Protein AF-A0A2N0Q813-F1 (afdb_monomer_lite)

Radius of gyration: 19.3 Å; chains: 1; bounding box: 44×42×62 Å

Organism: NCBI:txid588596

Foldseek 3Di:
DPPQQADLSCLVPPDDWRADPDPPFAARIKDWDWDQDPVGTATAIEGHHEDLDDEADDPPVRHRDLCRGLVDDPDSDPVSVVRSVSNVCSLQPRQQPDDDFSYEYEYEYPAYDYPPPDQWDWDDDPRGIYIYGYHYPVCVVVPDDPVRNVVRVVSVVVVVVVVVVVVVVVVVVVVPD

Sequence (177 aa):
MKDGFNLPAFLNNPTTAFFMPEKEAGPDLVCIVEFHTPNGIVEVPLFLQAKLVKDPPGDTGGTTDPYHFYSHGNKRTELKEKLRGEMLDCLESKYCKAHELSWIRFLVVFPAETKQRTVASYYNYSKANELFIVIDPSNAELFFSSFGHNVLKELKRIADNDKLESERATKKIKTSD

Structure (mmCIF, N/CA/C/O backbone):
data_AF-A0A2N0Q813-F1
#
_entry.id   AF-A0A2N0Q813-F1
#
loop_
_atom_site.group_PDB
_atom_site.id
_atom_site.type_symbol
_atom_site.label_atom_id
_atom_site.label_alt_id
_atom_site.label_comp_id
_atom_site.label_asym_id
_atom_site.label_entity_id
_atom_site.label_seq_id
_atom_site.pdbx_PDB_ins_code
_atom_site.Cartn_x
_atom_site.Cartn_y
_atom_site.Cartn_z
_atom_site.occupancy
_atom_site.B_iso_or_equiv
_atom_site.auth_seq_id
_atom_site.auth_comp_id
_atom_site.auth_asym_id
_atom_site.auth_atom_id
_atom_site.pdbx_PDB_model_num
ATOM 1 N N . MET A 1 1 ? -10.700 13.667 -11.418 1.00 54.28 1 MET A N 1
ATOM 2 C CA . MET A 1 1 ? -11.174 12.507 -10.632 1.00 54.28 1 MET A CA 1
ATOM 3 C C . MET A 1 1 ? -12.650 12.336 -10.948 1.00 54.28 1 MET A C 1
ATOM 5 O O . MET A 1 1 ? -13.312 13.354 -11.092 1.00 54.28 1 MET A O 1
ATOM 9 N N . LYS A 1 2 ? -13.143 11.109 -11.156 1.00 51.12 2 LYS A N 1
ATOM 10 C CA . LYS A 1 2 ? -14.595 10.878 -11.253 1.00 51.12 2 LYS A CA 1
ATOM 11 C C . LYS A 1 2 ? -15.202 11.133 -9.871 1.00 51.12 2 LYS A C 1
ATOM 13 O O . LYS A 1 2 ? -14.586 10.734 -8.882 1.00 51.12 2 LYS A O 1
ATOM 18 N N . ASP A 1 3 ? -16.357 11.784 -9.804 1.00 56.84 3 ASP A N 1
ATOM 19 C CA . ASP A 1 3 ? -17.039 12.038 -8.532 1.00 56.84 3 ASP A CA 1
ATOM 20 C C . ASP A 1 3 ? -17.228 10.719 -7.764 1.00 56.84 3 ASP A C 1
ATOM 22 O O . ASP A 1 3 ? -17.736 9.738 -8.305 1.00 56.84 3 ASP A O 1
ATOM 26 N N . GLY A 1 4 ? -16.734 10.670 -6.524 1.00 66.62 4 GLY A N 1
ATOM 27 C CA . GLY A 1 4 ? -16.836 9.507 -5.634 1.00 66.62 4 GLY A CA 1
ATOM 28 C C . GLY A 1 4 ? -15.732 8.443 -5.737 1.00 66.62 4 GLY A C 1
ATOM 29 O O . GLY A 1 4 ? -15.638 7.616 -4.837 1.00 66.62 4 GLY A O 1
ATOM 30 N N . PHE A 1 5 ? -14.858 8.459 -6.753 1.00 79.75 5 PHE A N 1
ATOM 31 C CA . PHE A 1 5 ? -13.718 7.527 -6.829 1.00 79.75 5 PHE A CA 1
ATOM 32 C C . PHE A 1 5 ? -12.424 8.215 -6.370 1.00 79.75 5 PHE A C 1
ATOM 34 O O . PHE A 1 5 ? -11.666 8.751 -7.182 1.00 79.75 5 PHE A O 1
ATOM 41 N N . ASN A 1 6 ? -12.204 8.247 -5.054 1.00 86.06 6 ASN A N 1
ATOM 42 C CA . ASN A 1 6 ? -11.005 8.794 -4.416 1.00 86.06 6 ASN A CA 1
ATOM 43 C C . ASN A 1 6 ? -10.658 8.023 -3.130 1.00 86.06 6 ASN A C 1
ATOM 45 O O . ASN A 1 6 ? -11.487 7.283 -2.596 1.00 86.06 6 ASN A O 1
ATOM 49 N N . LEU A 1 7 ? -9.429 8.205 -2.638 1.00 88.56 7 LEU A N 1
ATOM 50 C CA . LEU A 1 7 ? -8.930 7.482 -1.469 1.00 88.56 7 LEU A CA 1
ATOM 51 C C . LEU A 1 7 ? -9.753 7.744 -0.186 1.00 88.56 7 LEU A C 1
ATOM 53 O O . LEU A 1 7 ? -10.086 6.763 0.476 1.00 88.56 7 LEU A O 1
ATOM 57 N N . PRO A 1 8 ? -10.153 8.989 0.163 1.00 90.38 8 PRO A N 1
ATOM 58 C CA . PRO A 1 8 ? -11.059 9.223 1.294 1.00 90.38 8 PRO A CA 1
ATOM 59 C C . PRO A 1 8 ? -12.375 8.437 1.223 1.00 90.38 8 PRO A C 1
ATOM 61 O O . PRO A 1 8 ? -12.801 7.843 2.214 1.00 90.38 8 PRO A O 1
ATOM 64 N N . ALA A 1 9 ? -13.025 8.402 0.058 1.00 90.06 9 ALA A N 1
ATOM 65 C CA . ALA A 1 9 ? -14.276 7.670 -0.127 1.00 90.06 9 ALA A CA 1
ATOM 66 C C . ALA A 1 9 ? -14.078 6.158 0.076 1.00 90.06 9 ALA A C 1
ATOM 68 O O . ALA A 1 9 ? -14.881 5.518 0.756 1.00 90.06 9 ALA A O 1
ATOM 69 N N . PHE A 1 10 ? -12.977 5.608 -0.448 1.00 91.62 10 PHE A N 1
ATOM 70 C CA . PHE A 1 10 ? -12.603 4.212 -0.230 1.00 91.62 10 PHE A CA 1
ATOM 71 C C . PHE A 1 10 ? -12.338 3.902 1.249 1.00 91.62 10 PHE A C 1
ATOM 73 O O . PHE A 1 10 ? -12.891 2.942 1.773 1.00 91.62 10 PHE A O 1
ATOM 80 N N . LEU A 1 11 ? -11.530 4.712 1.941 1.00 91.44 11 LEU A N 1
ATOM 81 C CA . LEU A 1 11 ? -11.172 4.460 3.342 1.00 91.44 11 LEU A CA 1
ATOM 82 C C . LEU A 1 11 ? -12.395 4.474 4.271 1.00 91.44 11 LEU A C 1
ATOM 84 O O . LEU A 1 11 ? -12.426 3.734 5.255 1.00 91.44 11 LEU A O 1
ATOM 88 N N . ASN A 1 12 ? -13.423 5.261 3.952 1.00 91.12 12 ASN A N 1
ATOM 89 C CA . ASN A 1 12 ? -14.674 5.246 4.705 1.00 91.12 12 ASN A CA 1
ATOM 90 C C . ASN A 1 12 ? -15.489 3.964 4.471 1.00 91.12 12 ASN A C 1
ATOM 92 O O . ASN A 1 12 ? -16.047 3.423 5.425 1.00 91.12 12 ASN A O 1
ATOM 96 N N . ASN A 1 13 ? -15.525 3.453 3.236 1.00 90.56 13 ASN A N 1
ATOM 97 C CA . ASN A 1 13 ? -16.294 2.265 2.864 1.00 90.56 13 ASN A CA 1
ATOM 98 C C . ASN A 1 13 ? -15.480 1.310 1.962 1.00 90.56 13 ASN A C 1
ATOM 100 O O . ASN A 1 13 ? -15.693 1.274 0.741 1.00 90.56 13 ASN A O 1
ATOM 104 N N . PRO A 1 14 ? -14.528 0.554 2.540 1.00 88.44 14 PRO A N 1
ATOM 105 C CA . PRO A 1 14 ? -13.671 -0.340 1.777 1.00 88.44 14 PRO A CA 1
ATOM 106 C C . PRO A 1 14 ? -14.484 -1.540 1.282 1.00 88.44 14 PRO A C 1
ATOM 108 O O . PRO A 1 14 ? -15.041 -2.296 2.067 1.00 88.44 14 PRO A O 1
ATOM 111 N N . THR A 1 15 ? -14.569 -1.712 -0.037 1.00 83.69 15 THR A N 1
ATOM 112 C CA . THR A 1 15 ? -15.316 -2.820 -0.669 1.00 83.69 15 THR A CA 1
ATOM 113 C C . THR A 1 15 ? -14.381 -3.793 -1.378 1.00 83.69 15 THR A C 1
ATOM 115 O O . THR A 1 15 ? -14.444 -4.999 -1.167 1.00 83.69 15 THR A O 1
ATOM 118 N N . THR A 1 16 ? -13.481 -3.262 -2.203 1.00 85.44 16 THR A N 1
ATOM 119 C CA . THR A 1 16 ? -12.427 -3.997 -2.912 1.00 85.44 16 THR A CA 1
ATOM 120 C C . THR A 1 16 ? -11.126 -3.212 -2.853 1.00 85.44 16 THR A C 1
ATOM 122 O O . THR A 1 16 ? -11.144 -2.025 -2.544 1.00 85.44 16 THR A O 1
ATOM 125 N N . ALA A 1 17 ? -10.002 -3.830 -3.217 1.00 86.69 17 ALA A N 1
ATOM 126 C CA . ALA A 1 17 ? -8.739 -3.108 -3.326 1.00 86.69 17 ALA A CA 1
ATOM 127 C C . ALA A 1 17 ? -8.877 -1.862 -4.228 1.00 86.69 17 ALA A C 1
ATOM 129 O O . ALA A 1 17 ? -9.484 -1.914 -5.302 1.00 86.69 17 ALA A O 1
ATOM 130 N N . PHE A 1 18 ? -8.339 -0.740 -3.760 1.00 87.00 18 PHE A N 1
ATOM 131 C CA . PHE A 1 18 ? -8.405 0.554 -4.420 1.00 87.00 18 PHE A CA 1
ATOM 132 C C . PHE A 1 18 ? -7.120 0.797 -5.202 1.00 87.00 18 PHE A C 1
ATOM 134 O O . PHE A 1 18 ? -6.027 0.789 -4.640 1.00 87.00 18 PHE A O 1
ATOM 141 N N . PHE A 1 19 ? -7.256 1.014 -6.507 1.00 85.50 19 PHE A N 1
ATOM 142 C CA . PHE A 1 19 ? -6.133 1.274 -7.398 1.00 85.50 19 PHE A CA 1
ATOM 143 C C . PHE A 1 19 ? -6.099 2.752 -7.751 1.00 85.50 19 PHE A C 1
ATOM 145 O O . PHE A 1 19 ? -7.026 3.274 -8.377 1.00 85.50 19 PHE A O 1
ATOM 152 N N . MET A 1 20 ? -5.012 3.413 -7.375 1.00 76.31 20 MET A N 1
ATOM 153 C CA . MET A 1 20 ? -4.776 4.812 -7.700 1.00 76.31 20 MET A CA 1
ATOM 154 C C . MET A 1 20 ? -3.306 5.008 -8.047 1.00 76.31 20 MET A C 1
ATOM 156 O O . MET A 1 20 ? -2.575 5.621 -7.276 1.00 76.31 20 MET A O 1
ATOM 160 N N . PRO A 1 21 ? -2.865 4.530 -9.226 1.00 66.81 21 PRO A N 1
ATOM 161 C CA . PRO A 1 21 ? -1.570 4.903 -9.773 1.00 66.81 21 PRO A CA 1
ATOM 162 C C . PRO A 1 21 ? -1.625 6.388 -10.158 1.00 66.81 21 PRO A C 1
ATOM 164 O O . PRO A 1 21 ? -1.760 6.762 -11.325 1.00 66.81 21 PRO A O 1
ATOM 167 N N . GLU A 1 22 ? -1.618 7.267 -9.161 1.00 60.69 22 GLU A N 1
ATOM 168 C CA . GLU A 1 22 ? -1.442 8.686 -9.379 1.00 60.69 22 GLU A CA 1
ATOM 169 C C . GLU A 1 22 ? -0.004 8.880 -9.825 1.00 60.69 22 GLU A C 1
ATOM 171 O O . GLU A 1 22 ? 0.947 8.461 -9.159 1.00 60.69 22 GLU A O 1
ATOM 176 N N . LYS A 1 23 ? 0.155 9.519 -10.986 1.00 57.75 23 LYS A N 1
ATOM 177 C CA . LYS A 1 23 ? 1.458 9.951 -11.468 1.00 57.75 23 LYS A CA 1
ATOM 178 C C . LYS A 1 23 ? 1.985 10.980 -10.466 1.00 57.75 23 LYS A C 1
ATOM 180 O O . LYS A 1 23 ? 1.666 12.159 -10.563 1.00 57.75 23 LYS A O 1
ATOM 185 N N . GLU A 1 24 ? 2.736 10.463 -9.495 1.00 55.19 24 GLU A N 1
ATOM 186 C CA . GLU A 1 24 ? 3.424 11.172 -8.419 1.00 55.19 24 GLU A CA 1
ATOM 187 C C . GLU A 1 24 ? 2.485 11.862 -7.415 1.00 55.19 24 GLU A C 1
ATOM 189 O O . GLU A 1 24 ? 2.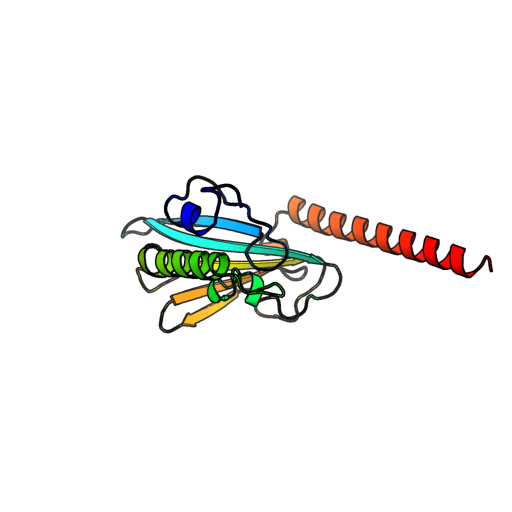271 13.061 -7.527 1.00 55.19 24 GLU A O 1
ATOM 194 N N . ALA A 1 25 ? 1.951 11.118 -6.429 1.00 63.66 25 ALA A N 1
ATOM 195 C CA . ALA A 1 25 ? 1.742 11.551 -5.022 1.00 63.66 25 ALA A CA 1
ATOM 196 C C . ALA A 1 25 ? 0.812 10.623 -4.202 1.00 63.66 25 ALA A C 1
ATOM 198 O O . ALA A 1 25 ? 0.200 11.081 -3.243 1.00 63.66 25 ALA A O 1
ATOM 199 N N . 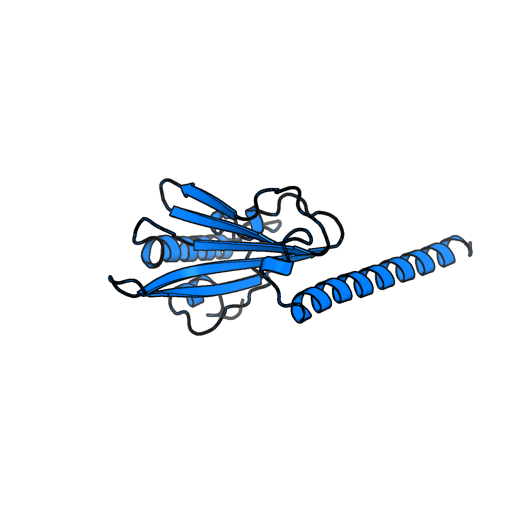GLY A 1 26 ? 0.674 9.343 -4.533 1.00 74.50 26 GLY A N 1
ATOM 200 C CA . GLY A 1 26 ? -0.115 8.406 -3.736 1.00 74.50 26 GLY A CA 1
ATOM 201 C C . GLY A 1 26 ? 0.288 6.965 -4.036 1.00 74.50 26 GLY A C 1
ATOM 202 O O . GLY A 1 26 ? 1.048 6.754 -4.978 1.00 74.50 26 GLY A O 1
ATOM 203 N N . PRO A 1 27 ? -0.202 5.998 -3.251 1.00 86.50 27 PRO A N 1
ATOM 204 C CA . PRO A 1 27 ? 0.114 4.588 -3.416 1.00 86.50 27 PRO A CA 1
ATOM 205 C C . PRO A 1 27 ? -0.614 4.028 -4.641 1.00 86.50 27 PRO A C 1
ATOM 207 O O . PRO A 1 27 ? -1.796 4.302 -4.840 1.00 86.50 27 PRO A O 1
ATOM 210 N N . ASP A 1 28 ? 0.061 3.187 -5.422 1.00 87.56 28 ASP A N 1
ATOM 211 C CA . ASP A 1 28 ? -0.536 2.527 -6.591 1.00 87.56 28 ASP A CA 1
A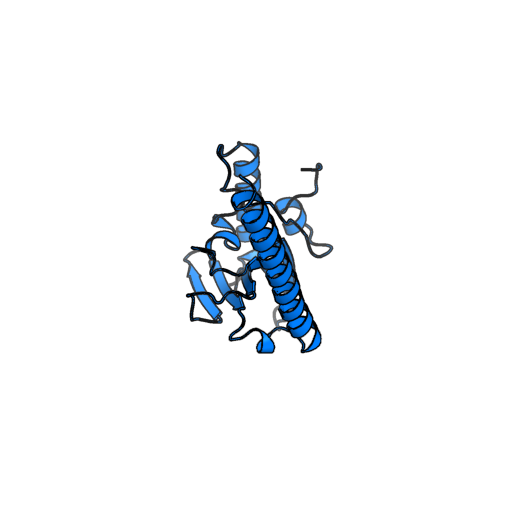TOM 212 C C . ASP A 1 28 ? -1.732 1.642 -6.204 1.00 87.56 28 ASP A C 1
ATOM 214 O O . ASP A 1 28 ? -2.700 1.522 -6.962 1.00 87.56 28 ASP A O 1
ATOM 218 N N . LEU A 1 29 ? -1.657 1.030 -5.018 1.00 90.25 29 LEU A N 1
ATOM 219 C CA . LEU A 1 29 ? -2.653 0.118 -4.472 1.00 90.25 29 LEU A CA 1
ATOM 220 C C . LEU A 1 29 ? -2.884 0.391 -2.985 1.00 90.25 29 LEU A C 1
ATOM 222 O O . LEU A 1 29 ? -1.937 0.528 -2.208 1.00 90.25 29 LEU A O 1
ATOM 226 N N . VAL A 1 30 ? -4.152 0.383 -2.584 1.00 91.94 30 VAL A N 1
ATOM 227 C CA . VAL A 1 30 ? -4.577 0.405 -1.185 1.00 91.94 30 VAL A CA 1
ATOM 228 C C . VAL A 1 30 ? -5.532 -0.748 -0.917 1.00 91.94 30 VAL A C 1
ATOM 230 O O . VAL A 1 30 ? -6.477 -0.974 -1.673 1.00 91.94 30 VAL A O 1
ATOM 233 N N . CYS A 1 31 ? -5.314 -1.475 0.172 1.00 93.19 31 CYS A N 1
ATOM 234 C CA . CYS A 1 31 ? -6.257 -2.473 0.667 1.00 93.19 31 CYS A CA 1
ATOM 235 C C . CYS A 1 31 ? -6.369 -2.406 2.191 1.00 93.19 31 CYS A C 1
ATOM 237 O O . CYS A 1 31 ? -5.543 -1.786 2.856 1.00 93.19 31 CYS A O 1
ATOM 239 N N . ILE A 1 32 ? -7.415 -3.027 2.731 1.00 93.38 32 ILE A N 1
ATOM 240 C CA . ILE A 1 32 ? -7.584 -3.201 4.172 1.00 93.38 32 ILE A CA 1
ATOM 241 C C . ILE A 1 32 ? -7.170 -4.624 4.522 1.00 93.38 32 ILE A C 1
ATOM 243 O O . ILE A 1 32 ? -7.610 -5.578 3.879 1.00 93.38 32 ILE A O 1
ATOM 247 N N . VAL A 1 33 ? -6.297 -4.749 5.514 1.00 91.44 33 VAL A N 1
ATOM 248 C CA . VAL A 1 33 ? -5.902 -6.023 6.107 1.00 91.44 33 VAL A CA 1
ATOM 249 C C . VAL A 1 33 ? -6.660 -6.178 7.416 1.00 91.44 33 VAL A C 1
ATOM 251 O O . VAL A 1 33 ? -6.594 -5.308 8.281 1.00 91.44 33 VAL A O 1
ATOM 254 N N . GLU A 1 34 ? -7.375 -7.287 7.558 1.00 91.25 34 GLU A N 1
ATOM 255 C CA . GLU A 1 34 ? -8.122 -7.613 8.769 1.00 91.25 34 GLU A CA 1
ATOM 256 C C . GLU A 1 34 ? -7.298 -8.543 9.660 1.00 91.25 34 GLU A C 1
ATOM 258 O O . GLU A 1 34 ? -6.949 -9.663 9.281 1.00 91.25 34 GLU A O 1
ATOM 263 N N . PHE A 1 35 ? -7.000 -8.086 10.873 1.00 87.94 35 PHE A N 1
ATOM 264 C CA . PHE A 1 35 ? -6.374 -8.892 11.909 1.00 87.94 35 PHE A CA 1
ATOM 265 C C . PHE A 1 35 ? -7.441 -9.398 12.870 1.00 87.94 35 PHE A C 1
ATOM 267 O O . PHE A 1 35 ? -8.090 -8.630 13.579 1.00 87.94 35 PHE A O 1
ATOM 274 N N . HIS A 1 36 ? -7.611 -10.715 12.912 1.00 89.25 36 HIS A N 1
ATOM 275 C CA . HIS A 1 36 ? -8.534 -11.361 13.834 1.00 89.25 36 HIS A CA 1
ATOM 276 C C . HIS A 1 36 ? -7.840 -11.533 15.186 1.00 89.25 36 HIS A C 1
ATOM 278 O O . HIS A 1 36 ? -6.950 -12.370 15.336 1.00 89.25 36 HIS A O 1
ATOM 284 N N . THR A 1 37 ? -8.246 -10.735 16.171 1.00 84.62 37 THR A N 1
ATOM 285 C CA . THR A 1 37 ? -7.719 -10.792 17.539 1.00 84.62 37 THR A CA 1
ATOM 286 C C . THR A 1 37 ? -8.767 -11.365 18.497 1.00 84.62 37 THR A C 1
ATOM 288 O O . THR A 1 37 ? -9.961 -11.357 18.181 1.00 84.62 37 THR A O 1
ATOM 291 N N . PRO A 1 38 ? -8.376 -11.806 19.708 1.00 87.56 38 PRO A N 1
ATOM 292 C CA . PRO A 1 38 ? -9.340 -12.181 20.744 1.00 87.56 38 PRO A CA 1
ATOM 293 C C . PRO A 1 38 ? -10.338 -11.064 21.101 1.00 87.56 38 PRO A C 1
ATOM 295 O O . PRO A 1 38 ? -11.436 -11.359 21.564 1.00 87.56 38 PRO A O 1
ATOM 298 N N . ASN A 1 39 ? -9.976 -9.797 20.864 1.00 84.88 39 ASN A N 1
ATOM 299 C CA . ASN A 1 39 ? -10.789 -8.618 21.178 1.00 84.88 39 ASN A CA 1
ATOM 300 C C . ASN A 1 39 ? -11.647 -8.136 19.993 1.00 84.88 39 ASN A C 1
ATOM 302 O O . ASN A 1 39 ? -12.314 -7.108 20.103 1.00 84.88 39 ASN A O 1
ATOM 306 N N . GLY A 1 40 ? -11.637 -8.860 18.869 1.00 87.12 40 GLY A N 1
ATOM 307 C CA . GLY A 1 40 ? -12.360 -8.507 17.650 1.00 87.12 40 GLY A CA 1
ATOM 308 C C . GLY A 1 40 ? -11.445 -8.328 16.441 1.00 87.12 40 GLY A C 1
ATOM 309 O O . GLY A 1 40 ? -10.257 -8.658 16.471 1.00 87.12 40 GLY A O 1
ATOM 310 N N . ILE A 1 41 ? -12.029 -7.822 15.358 1.00 87.88 41 ILE A N 1
ATOM 311 C CA . ILE A 1 41 ? -11.321 -7.558 14.106 1.00 87.88 41 ILE A CA 1
ATOM 312 C C . ILE A 1 41 ? -10.692 -6.168 14.183 1.00 87.88 41 ILE A C 1
ATOM 314 O O . ILE A 1 41 ? -11.369 -5.193 14.509 1.00 87.88 41 ILE A O 1
ATOM 318 N N . VAL A 1 42 ? -9.400 -6.091 13.874 1.00 87.31 42 VAL A N 1
ATOM 319 C CA . VAL A 1 42 ? -8.665 -4.837 13.704 1.00 87.31 42 VAL A CA 1
ATOM 320 C C . VAL A 1 42 ? -8.399 -4.646 12.217 1.00 87.31 42 VAL A C 1
ATOM 322 O O . VAL A 1 42 ? -7.718 -5.457 11.593 1.00 87.31 42 VAL A O 1
ATOM 325 N N . GLU A 1 43 ? -8.949 -3.580 11.647 1.00 90.50 43 GLU A N 1
ATOM 326 C CA . GLU A 1 43 ? -8.705 -3.189 10.260 1.00 90.50 43 GLU A CA 1
ATOM 327 C C . GLU A 1 43 ? -7.458 -2.305 10.184 1.00 90.50 43 GLU A C 1
ATOM 329 O O . GLU A 1 43 ? -7.373 -1.288 10.871 1.00 90.50 43 GLU A O 1
ATOM 334 N N . VAL A 1 44 ? -6.508 -2.658 9.318 1.00 91.50 44 VAL A N 1
ATOM 335 C CA . VAL A 1 44 ? -5.287 -1.877 9.093 1.00 91.50 44 VAL A CA 1
ATOM 336 C C . VAL A 1 44 ? -5.141 -1.583 7.600 1.00 91.50 44 VAL A C 1
ATOM 338 O O . VAL A 1 44 ? -5.073 -2.517 6.796 1.00 91.50 44 VAL A O 1
ATOM 341 N N . PRO A 1 45 ? -5.072 -0.307 7.187 1.00 93.06 45 PRO A N 1
ATOM 342 C CA . PRO A 1 45 ? -4.839 0.039 5.798 1.00 93.06 45 PRO A CA 1
ATOM 343 C C . PRO A 1 45 ? -3.394 -0.274 5.397 1.00 93.06 45 PRO A C 1
ATOM 345 O O . PRO A 1 45 ? -2.437 0.020 6.120 1.00 93.06 45 PRO A O 1
ATOM 348 N N . LEU A 1 46 ? -3.250 -0.857 4.210 1.00 93.12 46 LEU A N 1
ATOM 349 C CA . LEU A 1 46 ? -1.981 -1.139 3.557 1.00 93.12 46 LEU A CA 1
ATOM 350 C C . LEU A 1 46 ? -1.840 -0.244 2.329 1.00 93.12 46 LEU A C 1
ATOM 352 O O . LEU A 1 46 ? -2.685 -0.271 1.435 1.00 93.12 46 LEU A O 1
ATOM 356 N N . PHE A 1 47 ? -0.742 0.505 2.271 1.00 92.25 47 PHE A N 1
ATOM 357 C CA . PHE A 1 47 ? -0.383 1.376 1.155 1.00 92.25 47 PHE A CA 1
ATOM 358 C C . PHE A 1 47 ? 0.793 0.782 0.389 1.00 92.25 47 PHE A C 1
ATOM 360 O O . PHE A 1 47 ? 1.893 0.677 0.932 1.00 92.25 47 PHE A O 1
ATOM 367 N N . LEU A 1 48 ? 0.582 0.406 -0.870 1.00 91.44 48 LEU A N 1
ATOM 368 C CA . LEU A 1 48 ? 1.614 -0.178 -1.717 1.00 91.44 48 LEU A CA 1
ATOM 369 C C . LEU A 1 48 ? 1.979 0.766 -2.859 1.00 91.44 48 LEU A C 1
ATOM 371 O O . LEU A 1 48 ? 1.123 1.185 -3.634 1.00 91.44 48 LEU A O 1
ATOM 375 N N . GLN A 1 49 ? 3.276 1.027 -2.996 1.00 89.00 49 GLN A N 1
ATOM 376 C CA . GLN A 1 49 ? 3.865 1.653 -4.172 1.00 89.00 49 GLN A CA 1
ATOM 377 C C . GLN A 1 49 ? 4.839 0.681 -4.831 1.00 89.00 49 GLN A C 1
ATOM 379 O O . GLN A 1 49 ? 5.787 0.214 -4.198 1.00 89.00 49 GLN A O 1
ATOM 384 N N . ALA A 1 50 ? 4.661 0.452 -6.127 1.00 87.44 50 ALA A N 1
ATOM 385 C CA . ALA A 1 50 ? 5.637 -0.201 -6.974 1.00 87.44 50 ALA A CA 1
ATOM 386 C C . ALA A 1 50 ? 6.451 0.846 -7.750 1.00 87.44 50 ALA A C 1
ATOM 388 O O . ALA A 1 50 ? 5.934 1.720 -8.445 1.00 87.44 50 ALA A O 1
ATOM 389 N N . LYS A 1 51 ? 7.772 0.750 -7.642 1.00 84.50 51 LYS A N 1
ATOM 390 C CA . LYS A 1 51 ? 8.759 1.468 -8.442 1.00 84.50 51 LYS A CA 1
ATOM 391 C C . LYS A 1 51 ? 9.488 0.442 -9.295 1.00 84.50 51 LYS A C 1
ATOM 393 O O . LYS A 1 51 ? 10.515 -0.108 -8.898 1.00 84.50 51 LYS A O 1
ATOM 398 N N . LEU A 1 52 ? 8.924 0.186 -10.475 1.00 82.38 52 LEU A N 1
ATOM 399 C CA . LEU A 1 52 ? 9.488 -0.748 -11.444 1.00 82.38 52 LEU A CA 1
ATOM 400 C C . LEU A 1 52 ? 10.593 -0.083 -12.283 1.00 82.38 52 LEU A C 1
ATOM 402 O O . LEU A 1 52 ? 10.415 0.185 -13.470 1.00 82.38 52 LEU A O 1
ATOM 406 N N . VAL A 1 53 ? 11.704 0.278 -11.635 1.00 77.62 53 VAL A N 1
ATOM 407 C CA . VAL A 1 53 ? 12.789 1.093 -12.207 1.00 77.62 53 VAL A CA 1
ATOM 408 C C . VAL A 1 53 ? 14.129 0.367 -12.164 1.00 77.62 53 VAL A C 1
ATOM 410 O O . VAL A 1 53 ? 14.387 -0.451 -11.284 1.00 77.62 53 VAL A O 1
ATOM 413 N N . LYS A 1 54 ? 14.996 0.670 -13.135 1.00 75.44 54 LYS A N 1
ATOM 414 C CA . LYS A 1 54 ? 16.330 0.059 -13.249 1.00 75.44 54 LYS A CA 1
ATOM 415 C C . LYS A 1 54 ? 17.377 0.718 -12.374 1.00 75.44 54 LYS A C 1
ATOM 417 O O . LYS A 1 54 ? 18.228 0.031 -11.819 1.00 75.44 54 LYS A O 1
ATOM 422 N N . ASP A 1 55 ? 17.315 2.039 -12.301 1.00 78.25 55 ASP A N 1
ATOM 423 C CA . ASP A 1 55 ? 18.224 2.830 -11.493 1.00 78.25 55 ASP A CA 1
ATOM 424 C C . ASP A 1 55 ? 17.606 3.012 -10.103 1.00 78.25 55 ASP A C 1
ATOM 426 O O . ASP A 1 55 ? 16.385 3.199 -10.016 1.00 78.25 55 ASP A O 1
ATOM 430 N N . PRO A 1 56 ? 18.410 2.957 -9.023 1.00 70.25 56 PRO A N 1
ATOM 431 C CA . PRO A 1 56 ? 17.929 3.197 -7.673 1.00 70.25 56 PRO A CA 1
ATOM 432 C C . PRO A 1 56 ? 17.165 4.516 -7.635 1.00 70.25 56 PRO A C 1
ATOM 434 O O . PRO A 1 56 ? 17.740 5.565 -7.954 1.00 70.25 56 PRO A O 1
ATOM 437 N N . PRO A 1 57 ? 15.872 4.488 -7.289 1.00 68.94 57 PRO A N 1
ATOM 438 C CA . PRO A 1 57 ? 15.133 5.721 -7.175 1.00 68.94 57 PRO A CA 1
ATOM 439 C C . PRO A 1 57 ? 15.716 6.535 -6.007 1.00 68.94 57 PRO A C 1
ATOM 441 O O . PRO A 1 57 ? 16.385 5.993 -5.123 1.00 68.94 57 PRO A O 1
ATOM 444 N N . GLY A 1 58 ? 15.508 7.854 -6.035 1.00 67.88 58 GLY A N 1
ATOM 445 C CA . GLY A 1 58 ? 15.905 8.748 -4.944 1.00 67.88 58 GLY A CA 1
ATOM 446 C C . GLY A 1 58 ? 15.124 8.467 -3.655 1.00 67.88 58 GLY A C 1
ATOM 447 O O . GLY A 1 58 ? 14.735 7.333 -3.376 1.00 67.88 58 GLY A O 1
ATOM 448 N N . ASP A 1 59 ? 14.854 9.502 -2.858 1.00 64.69 59 ASP A N 1
ATOM 449 C CA . ASP A 1 59 ? 13.993 9.319 -1.688 1.00 64.69 59 ASP A CA 1
ATOM 450 C C . ASP A 1 59 ? 12.593 8.858 -2.127 1.00 64.69 59 ASP A C 1
ATOM 452 O O . ASP A 1 59 ? 11.834 9.583 -2.770 1.00 64.69 59 ASP A O 1
ATOM 456 N N . THR A 1 60 ? 12.298 7.595 -1.841 1.00 62.97 60 THR A N 1
ATOM 457 C CA . THR A 1 60 ? 11.062 6.905 -2.218 1.00 62.97 60 THR A CA 1
ATOM 458 C C . THR A 1 60 ? 10.163 6.654 -1.023 1.00 62.97 60 THR A C 1
ATOM 460 O O . THR A 1 60 ? 8.992 6.313 -1.213 1.00 62.97 60 THR A O 1
ATOM 463 N N . GLY A 1 61 ? 10.664 6.901 0.193 1.00 60.34 61 GLY A N 1
ATOM 464 C CA . GLY A 1 61 ? 9.913 6.729 1.429 1.00 60.34 61 GLY A CA 1
ATOM 465 C C . GLY A 1 61 ? 8.682 7.629 1.477 1.00 60.34 61 GLY A C 1
ATOM 466 O O . GLY A 1 61 ? 7.637 7.195 1.940 1.00 60.34 61 GLY A O 1
ATOM 467 N N . GLY A 1 62 ? 8.744 8.839 0.917 1.00 67.12 62 GLY A N 1
ATOM 468 C CA . GLY A 1 62 ? 7.593 9.749 0.884 1.00 67.12 62 GLY A CA 1
ATOM 469 C C . GLY A 1 62 ? 6.427 9.285 0.000 1.00 67.12 62 GLY A C 1
ATOM 470 O O . GLY A 1 62 ? 5.314 9.762 0.165 1.00 67.12 62 GLY A O 1
ATOM 471 N N . THR A 1 63 ? 6.631 8.346 -0.931 1.00 71.56 63 THR A N 1
ATOM 472 C CA . THR A 1 63 ? 5.566 7.968 -1.888 1.00 71.56 63 THR A CA 1
ATOM 473 C C . THR A 1 63 ? 4.484 7.073 -1.295 1.00 71.56 63 THR A C 1
ATOM 475 O O . THR A 1 63 ? 3.371 7.039 -1.808 1.00 71.56 63 THR A O 1
ATOM 478 N N . THR A 1 64 ? 4.793 6.376 -0.203 1.00 78.44 64 THR A N 1
ATOM 479 C CA . THR A 1 64 ? 3.846 5.515 0.517 1.00 78.44 64 THR A CA 1
ATOM 480 C C . THR A 1 64 ? 3.372 6.136 1.825 1.00 78.44 64 THR A C 1
ATOM 482 O O . THR A 1 64 ? 2.477 5.583 2.454 1.00 78.44 64 THR A O 1
ATOM 485 N N . ASP A 1 65 ? 3.967 7.254 2.252 1.00 83.19 65 ASP A N 1
ATOM 486 C CA . ASP A 1 65 ? 3.606 7.966 3.478 1.00 83.19 65 ASP A CA 1
ATOM 487 C C . ASP A 1 65 ? 2.310 8.775 3.273 1.00 83.19 65 ASP A C 1
ATOM 489 O O . ASP A 1 65 ? 2.312 9.724 2.477 1.00 83.19 65 ASP A O 1
ATOM 493 N N . PRO A 1 66 ? 1.224 8.475 4.012 1.00 84.44 66 PRO A N 1
ATOM 494 C CA . PRO A 1 66 ? -0.032 9.212 3.913 1.00 84.44 66 PRO A CA 1
ATOM 495 C C . PRO A 1 66 ? 0.114 10.720 4.130 1.00 84.44 66 PRO A C 1
ATOM 497 O O . PRO A 1 66 ? -0.589 11.512 3.500 1.00 84.44 66 PRO A O 1
ATOM 500 N N . TYR A 1 67 ? 1.059 11.165 4.962 1.00 84.81 67 TYR A N 1
ATOM 501 C CA . TYR A 1 67 ? 1.300 12.592 5.165 1.00 84.81 67 TYR A CA 1
ATOM 502 C C . TYR A 1 67 ? 1.851 13.276 3.916 1.00 84.81 67 TYR A C 1
ATOM 504 O O . TYR A 1 67 ? 1.686 14.489 3.772 1.00 84.81 67 TYR A O 1
ATOM 512 N N . HIS A 1 68 ? 2.445 12.537 2.989 1.00 82.00 68 HIS A N 1
ATOM 513 C CA . HIS A 1 68 ? 2.953 13.055 1.726 1.00 82.00 68 HIS A CA 1
ATOM 514 C C . HIS A 1 68 ? 1.982 12.860 0.556 1.00 82.00 68 HIS A C 1
ATOM 516 O O . HIS A 1 68 ? 2.275 13.321 -0.553 1.00 82.00 68 HIS A O 1
ATOM 522 N N . PHE A 1 69 ? 0.803 12.269 0.778 1.00 84.94 69 PHE A N 1
ATOM 523 C CA . PHE A 1 69 ? -0.154 12.089 -0.308 1.00 84.94 69 PHE A CA 1
ATOM 524 C C . PHE A 1 69 ? -0.705 13.422 -0.823 1.00 84.94 69 PHE A C 1
ATOM 526 O O . PHE A 1 69 ? -0.833 14.401 -0.082 1.00 84.94 69 PHE A O 1
ATOM 533 N N . TYR A 1 70 ? -1.001 13.472 -2.123 1.00 80.81 70 TYR A N 1
ATOM 534 C CA . TYR A 1 70 ? -1.468 14.662 -2.843 1.00 80.81 70 TYR A CA 1
ATOM 535 C C . TYR A 1 70 ? -0.506 15.873 -2.817 1.00 80.81 70 TYR A C 1
ATOM 537 O O . TYR A 1 70 ? -0.915 16.991 -3.140 1.00 80.81 70 TYR A O 1
ATOM 545 N N . SER A 1 71 ? 0.770 15.687 -2.452 1.00 71.06 71 SER A N 1
ATOM 546 C CA . SER A 1 71 ? 1.727 16.789 -2.252 1.00 71.06 71 SER A CA 1
ATOM 547 C C . SER A 1 71 ? 2.437 17.301 -3.519 1.00 71.06 71 SER A C 1
ATOM 549 O O . SER A 1 71 ? 2.969 18.410 -3.489 1.00 71.06 71 SER A O 1
ATOM 551 N N . HIS A 1 72 ? 2.435 16.564 -4.637 1.00 65.19 72 HIS A N 1
ATOM 552 C CA . HIS A 1 72 ? 3.223 16.925 -5.829 1.00 65.19 72 HIS A CA 1
ATOM 553 C C . HIS A 1 72 ? 2.439 17.649 -6.942 1.00 65.19 72 HIS A C 1
ATOM 555 O O . HIS A 1 72 ? 1.203 17.627 -7.017 1.00 65.19 72 HIS A O 1
ATOM 561 N N . GLY A 1 73 ? 3.204 18.288 -7.836 1.00 60.66 73 GLY A N 1
ATOM 562 C CA . GLY A 1 73 ? 2.758 19.161 -8.926 1.00 60.66 73 GLY A CA 1
ATOM 563 C C . GLY A 1 73 ? 3.060 20.641 -8.653 1.00 60.66 73 GLY A C 1
ATOM 564 O O . GLY A 1 73 ? 3.170 21.059 -7.506 1.00 60.66 73 GLY A O 1
ATOM 565 N N . ASN A 1 74 ? 3.161 21.459 -9.708 1.00 54.69 74 ASN A N 1
ATOM 566 C CA . ASN A 1 74 ? 3.550 22.879 -9.599 1.00 54.69 74 ASN A CA 1
ATOM 567 C C . ASN A 1 74 ? 2.574 23.749 -8.783 1.00 54.69 74 ASN A C 1
ATOM 569 O O . ASN A 1 74 ? 2.908 24.884 -8.448 1.00 54.69 74 ASN A O 1
ATOM 573 N N . LYS A 1 75 ? 1.365 23.256 -8.483 1.00 61.91 75 LYS A N 1
ATOM 574 C CA . LYS A 1 75 ? 0.385 23.950 -7.642 1.00 61.91 75 LYS A CA 1
ATOM 575 C C . LYS A 1 75 ? -0.349 22.962 -6.745 1.00 61.91 75 LYS A C 1
ATOM 577 O O . LYS A 1 75 ? -1.018 22.046 -7.226 1.00 61.91 75 LYS A O 1
ATOM 582 N N . ARG A 1 76 ? -0.258 23.205 -5.441 1.00 69.19 76 ARG A N 1
ATOM 583 C CA . ARG A 1 76 ? -1.139 22.622 -4.436 1.00 69.19 76 ARG A CA 1
ATOM 584 C C . ARG A 1 76 ? -2.517 23.255 -4.629 1.00 69.19 76 ARG A C 1
ATOM 586 O O . ARG A 1 76 ? -2.658 24.468 -4.521 1.00 69.19 76 ARG A O 1
ATOM 593 N N . THR A 1 77 ? -3.490 22.461 -5.060 1.00 81.75 77 THR A N 1
ATOM 594 C CA . THR A 1 77 ? -4.859 22.936 -5.287 1.00 81.75 77 THR A CA 1
ATOM 595 C C . THR A 1 77 ? -5.680 22.744 -4.019 1.00 81.75 77 THR A C 1
ATOM 597 O O . THR A 1 77 ? -5.443 21.789 -3.280 1.00 81.75 77 THR A O 1
ATOM 600 N N . GLU A 1 78 ? -6.686 23.591 -3.799 1.00 84.75 78 GLU A N 1
ATOM 601 C CA . GLU A 1 78 ? -7.621 23.455 -2.669 1.00 84.75 78 GLU A CA 1
ATOM 602 C C . GLU A 1 78 ? -8.235 22.047 -2.601 1.00 84.75 78 GLU A C 1
ATOM 604 O O . GLU A 1 78 ? -8.362 21.464 -1.529 1.00 84.75 78 GLU A O 1
ATOM 609 N N . LEU A 1 79 ? -8.530 21.445 -3.761 1.00 84.81 79 LEU A N 1
ATOM 610 C CA . LEU A 1 79 ? -9.034 20.074 -3.844 1.00 84.81 79 LEU A CA 1
ATOM 611 C C . LEU A 1 79 ? -8.043 19.043 -3.280 1.00 84.81 79 LEU A C 1
ATOM 613 O O . LEU A 1 79 ? -8.450 18.155 -2.539 1.00 84.81 79 LEU A O 1
ATOM 617 N N . LYS A 1 80 ? -6.751 19.146 -3.614 1.00 84.06 80 LYS A N 1
ATOM 618 C CA . LYS A 1 80 ? -5.716 18.230 -3.105 1.00 84.06 80 LYS A CA 1
ATOM 619 C C . LYS A 1 80 ? -5.531 18.374 -1.597 1.00 84.06 80 LYS A C 1
ATOM 621 O O . LYS A 1 80 ? -5.348 17.378 -0.904 1.00 84.06 80 LYS A O 1
ATOM 626 N N . GLU A 1 81 ? -5.600 19.600 -1.082 1.00 86.88 81 GLU A N 1
ATOM 627 C CA . GLU A 1 81 ? -5.526 19.847 0.360 1.00 86.88 81 GLU A CA 1
ATOM 628 C C . GLU A 1 81 ? -6.732 19.281 1.097 1.00 86.88 81 GLU A C 1
ATOM 630 O O . GLU A 1 81 ? -6.555 18.613 2.114 1.00 86.88 81 GLU A O 1
ATOM 635 N N . LYS A 1 82 ? -7.931 19.479 0.541 1.00 89.38 82 LYS A N 1
ATOM 636 C CA . LYS A 1 82 ? -9.168 18.911 1.069 1.00 89.38 82 LYS A CA 1
ATOM 637 C C . LYS A 1 82 ? -9.110 17.383 1.117 1.00 89.38 82 LYS A C 1
ATOM 639 O O . LYS A 1 82 ? -9.335 16.811 2.176 1.00 89.38 82 LYS A O 1
ATOM 644 N N . LEU A 1 83 ? -8.742 16.729 0.012 1.00 88.88 83 LEU A N 1
ATOM 645 C CA . LEU A 1 83 ? -8.641 15.265 -0.053 1.00 88.88 83 LEU A CA 1
ATOM 646 C C . LEU A 1 83 ? -7.599 14.708 0.925 1.00 88.88 83 LEU A C 1
ATOM 648 O O . LEU A 1 83 ? -7.841 13.685 1.561 1.00 88.88 83 LEU A O 1
ATOM 652 N N . ARG A 1 84 ? -6.451 15.383 1.072 1.00 88.50 84 ARG A N 1
ATOM 653 C CA . ARG A 1 84 ? -5.437 15.007 2.065 1.00 88.50 84 ARG A CA 1
ATOM 654 C C . ARG A 1 84 ? -5.980 15.132 3.489 1.00 88.50 84 ARG A C 1
ATOM 656 O O . ARG A 1 84 ? -5.758 14.225 4.280 1.00 88.50 84 ARG A O 1
ATOM 663 N N . GLY A 1 85 ? -6.680 16.223 3.802 1.00 90.50 85 GLY A N 1
ATOM 664 C CA . GLY A 1 85 ? -7.319 16.423 5.106 1.00 90.50 85 GLY A CA 1
ATOM 665 C C . GLY A 1 85 ? -8.330 15.321 5.421 1.00 90.50 85 GLY A C 1
ATOM 666 O O . GLY A 1 85 ? -8.163 14.610 6.402 1.00 90.50 85 GLY A O 1
ATOM 667 N N . GLU A 1 86 ? -9.297 15.096 4.527 1.00 92.44 86 GLU A N 1
ATOM 668 C CA . GLU A 1 86 ? -10.332 14.061 4.687 1.00 92.44 86 GLU A CA 1
ATOM 669 C C . GLU A 1 86 ? -9.743 12.653 4.857 1.00 92.44 86 GLU A C 1
ATOM 671 O O . GLU A 1 86 ? -10.241 11.847 5.642 1.00 92.44 86 GLU A O 1
ATOM 676 N N . MET A 1 87 ? -8.669 12.346 4.128 1.00 91.25 87 MET A N 1
ATOM 677 C CA . MET A 1 87 ? -7.958 11.081 4.271 1.00 91.25 87 MET A CA 1
ATOM 678 C C . MET A 1 87 ? -7.277 10.965 5.639 1.00 91.25 87 MET A C 1
ATOM 680 O O . MET A 1 87 ? -7.427 9.930 6.285 1.00 91.25 87 MET A O 1
ATOM 684 N N . LEU A 1 88 ? -6.531 11.984 6.081 1.00 90.81 88 LEU A N 1
ATOM 685 C CA . LEU A 1 88 ? -5.853 11.960 7.383 1.00 90.81 88 LEU A CA 1
ATOM 686 C C . LEU A 1 88 ? -6.864 11.846 8.529 1.00 90.81 88 LEU A C 1
ATOM 688 O O . LEU A 1 88 ? -6.680 11.010 9.411 1.00 90.81 88 LEU A O 1
ATOM 692 N N . ASP A 1 89 ? -7.966 12.591 8.462 1.00 91.19 89 ASP A N 1
ATOM 693 C CA . ASP A 1 89 ? -9.051 12.514 9.443 1.00 91.19 89 ASP A CA 1
ATOM 694 C C . ASP A 1 89 ? -9.668 11.105 9.489 1.00 91.19 89 ASP A C 1
ATOM 696 O O . ASP A 1 89 ? -9.975 10.581 10.563 1.00 91.19 89 ASP A O 1
ATOM 700 N N . CYS A 1 90 ? -9.822 10.447 8.334 1.00 90.88 90 CYS A N 1
ATOM 701 C CA . CYS A 1 90 ? -10.298 9.066 8.261 1.00 90.88 90 CYS A CA 1
ATOM 702 C C . CYS A 1 90 ? -9.307 8.086 8.912 1.00 90.88 90 CYS A C 1
ATOM 704 O O . CYS A 1 90 ? -9.714 7.236 9.707 1.00 90.88 90 CYS A O 1
ATOM 706 N N . LEU A 1 91 ? -8.005 8.228 8.632 1.00 89.94 91 LEU A N 1
ATOM 707 C CA . LEU A 1 91 ? -6.957 7.413 9.257 1.00 89.94 91 LEU A CA 1
ATOM 708 C C . LEU A 1 91 ? -6.960 7.568 10.778 1.00 89.94 91 LEU A C 1
ATOM 710 O O . LEU A 1 91 ? -7.041 6.566 11.487 1.00 89.94 91 LEU A O 1
ATOM 714 N N . GLU A 1 92 ? -6.967 8.802 11.279 1.00 88.00 92 GLU A N 1
ATOM 715 C CA . GLU A 1 92 ? -6.958 9.078 12.717 1.00 88.00 92 GLU A CA 1
ATOM 716 C C . GLU A 1 92 ? -8.232 8.580 13.423 1.00 88.00 92 GLU A C 1
ATOM 718 O O . GLU A 1 92 ? -8.160 7.979 14.497 1.00 88.00 92 GLU A O 1
ATOM 723 N N . SER A 1 93 ? -9.410 8.790 12.831 1.00 88.00 93 SER A N 1
ATOM 724 C CA . SER A 1 93 ? -10.690 8.477 13.483 1.00 88.00 93 SER A CA 1
ATOM 725 C C . SER A 1 93 ? -11.097 7.000 13.414 1.00 88.00 93 SER A C 1
ATOM 727 O O . SER A 1 93 ? -11.732 6.499 14.357 1.00 88.00 93 SER A O 1
ATOM 729 N N . LYS A 1 94 ? -10.754 6.303 12.320 1.00 88.25 94 LYS A N 1
ATOM 730 C CA . LYS A 1 94 ? -11.156 4.912 12.062 1.00 88.25 94 LYS A CA 1
ATOM 731 C C . LYS A 1 94 ? -10.037 3.909 12.337 1.00 88.25 94 LYS A C 1
ATOM 733 O O . LYS A 1 94 ? -10.302 2.905 12.990 1.00 88.25 94 LYS A O 1
ATOM 738 N N . TYR A 1 95 ? -8.813 4.187 11.890 1.00 87.56 95 TYR A N 1
ATOM 739 C CA . TYR A 1 95 ? -7.738 3.187 11.821 1.00 87.56 95 TYR A CA 1
ATOM 740 C C . TYR A 1 95 ? -6.651 3.353 12.896 1.00 87.56 95 TYR A C 1
ATOM 742 O O . TYR A 1 95 ? -6.035 2.375 13.301 1.00 87.56 95 TYR A O 1
ATOM 750 N N . CYS A 1 96 ? -6.443 4.551 13.451 1.00 80.06 96 CYS A N 1
ATOM 751 C CA . CYS A 1 96 ? -5.461 4.769 14.526 1.00 80.06 96 CYS A CA 1
ATOM 752 C C . CYS A 1 96 ? -5.916 4.279 15.918 1.00 80.06 96 CYS A C 1
ATOM 754 O O . CYS A 1 96 ? -5.237 4.532 16.917 1.00 80.06 96 CYS A O 1
ATOM 756 N N . LYS A 1 97 ? -7.061 3.595 16.029 1.00 65.31 97 LYS A N 1
ATOM 757 C CA . LYS A 1 97 ? -7.582 3.124 17.316 1.00 65.31 97 LYS A CA 1
ATOM 758 C C . LYS A 1 97 ? -6.886 1.826 17.736 1.00 65.31 97 LYS A C 1
ATOM 760 O O . LYS A 1 97 ? -7.075 0.796 17.108 1.00 65.31 97 LYS A O 1
ATOM 765 N N . ALA A 1 98 ? -6.176 1.916 18.865 1.00 53.78 98 ALA A N 1
ATOM 766 C CA . ALA A 1 98 ? -5.413 0.878 19.570 1.00 53.78 98 ALA A CA 1
ATOM 767 C C . ALA A 1 98 ? -3.959 0.694 19.091 1.00 53.78 98 ALA A C 1
ATOM 769 O O . ALA A 1 98 ? -3.672 -0.115 18.224 1.00 53.78 98 ALA A O 1
ATOM 770 N N . HIS A 1 99 ? -3.072 1.486 19.710 1.00 55.91 99 HIS A N 1
ATOM 771 C CA . HIS A 1 99 ? -1.670 1.300 20.146 1.00 55.91 99 HIS A CA 1
ATOM 772 C C . HIS A 1 99 ? -0.700 0.260 19.534 1.00 55.91 99 HIS A C 1
ATOM 774 O O . HIS A 1 99 ? 0.466 0.283 19.920 1.00 55.91 99 HIS A O 1
ATOM 780 N N . GLU A 1 100 ? -1.070 -0.602 18.595 1.00 72.94 100 GLU A N 1
ATOM 781 C CA . GLU A 1 100 ? -0.173 -1.621 18.038 1.00 72.94 100 GLU A CA 1
ATOM 782 C C . GLU A 1 100 ? 0.304 -1.235 16.635 1.00 72.94 100 GLU A C 1
ATOM 784 O O . GLU A 1 100 ? 1.515 -1.119 16.419 1.00 72.94 100 GLU A O 1
ATOM 789 N N . LEU A 1 101 ? -0.616 -0.945 15.706 1.00 83.19 101 LEU A N 1
ATOM 790 C CA . LEU A 1 101 ? -0.284 -0.645 14.310 1.00 83.19 101 LEU A CA 1
ATOM 791 C C . LEU A 1 101 ? -1.411 0.124 13.599 1.00 83.19 101 LEU A C 1
ATOM 793 O O . LEU A 1 101 ? -2.521 -0.377 13.475 1.00 83.19 101 LEU A O 1
ATOM 797 N N . SER A 1 102 ? -1.119 1.328 13.112 1.00 88.12 102 SER A N 1
ATOM 798 C CA . SER A 1 102 ? -2.080 2.234 12.466 1.00 88.12 102 SER A CA 1
ATOM 799 C C . SER A 1 102 ? -2.164 2.045 10.952 1.00 88.12 102 SER A C 1
ATOM 801 O O . SER A 1 102 ? -3.238 2.193 10.378 1.00 88.12 102 SER A O 1
ATOM 803 N N . TRP A 1 103 ? -1.048 1.731 10.291 1.00 90.00 103 TRP 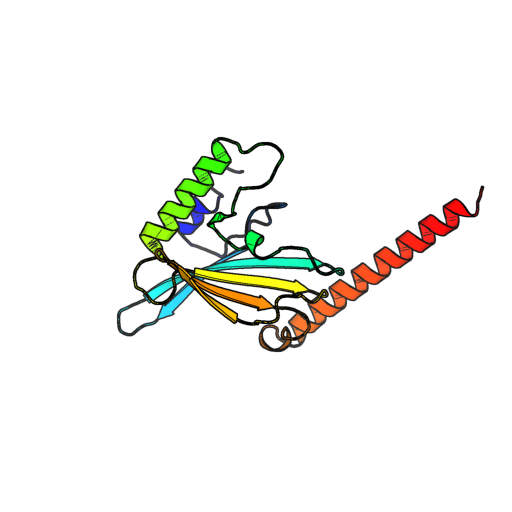A N 1
ATOM 804 C CA . TRP A 1 103 ? -1.012 1.378 8.870 1.00 90.00 103 TRP A CA 1
ATOM 805 C C . TRP A 1 103 ? 0.266 0.628 8.504 1.00 90.00 103 TRP A C 1
ATOM 807 O O . TRP A 1 103 ? 1.270 0.654 9.225 1.00 90.00 103 TRP A O 1
ATOM 817 N N . ILE A 1 104 ? 0.225 -0.018 7.342 1.00 91.69 104 ILE A N 1
ATOM 818 C CA . ILE A 1 104 ? 1.362 -0.718 6.753 1.00 91.69 104 ILE A CA 1
ATOM 819 C C . ILE A 1 104 ? 1.724 -0.049 5.432 1.00 91.69 104 ILE A C 1
ATOM 821 O O . ILE A 1 104 ? 0.856 0.281 4.625 1.00 91.69 104 ILE A O 1
ATOM 825 N N . ARG A 1 105 ? 3.018 0.123 5.180 1.00 91.00 105 ARG A N 1
ATOM 826 C CA . ARG A 1 105 ? 3.531 0.663 3.922 1.00 91.00 105 ARG A CA 1
ATOM 827 C C . ARG A 1 105 ? 4.413 -0.359 3.232 1.00 91.00 105 ARG A C 1
ATOM 829 O O . ARG A 1 105 ? 5.349 -0.867 3.838 1.00 91.00 105 ARG A O 1
ATOM 836 N N . PHE A 1 106 ? 4.142 -0.616 1.962 1.00 91.38 106 PHE A N 1
ATOM 837 C CA . PHE A 1 106 ? 4.963 -1.441 1.086 1.00 91.38 106 PHE A CA 1
ATOM 838 C C . PHE A 1 106 ? 5.573 -0.568 0.004 1.00 91.38 106 PHE A C 1
ATOM 840 O O . PHE A 1 106 ? 4.861 0.044 -0.791 1.00 91.38 106 PHE A O 1
ATOM 847 N N . LEU A 1 107 ? 6.897 -0.554 -0.060 1.00 89.12 107 LEU A N 1
ATOM 848 C CA . LEU A 1 107 ? 7.625 -0.003 -1.190 1.00 89.12 107 LEU A CA 1
ATOM 849 C C . LEU A 1 107 ? 8.308 -1.150 -1.931 1.00 89.12 107 LEU A C 1
ATOM 851 O O . LEU A 1 107 ? 9.263 -1.734 -1.429 1.00 89.12 107 LEU A O 1
ATOM 855 N N . VAL A 1 108 ? 7.825 -1.459 -3.129 1.00 88.81 108 VAL A N 1
ATOM 856 C CA . VAL A 1 108 ? 8.449 -2.441 -4.018 1.00 88.81 108 VAL A CA 1
ATOM 857 C C . VAL A 1 108 ? 9.358 -1.692 -4.979 1.00 88.81 108 VAL A C 1
ATOM 859 O O . VAL A 1 108 ? 8.871 -0.984 -5.854 1.00 88.81 108 VAL A O 1
ATOM 862 N N . VAL A 1 109 ? 10.669 -1.837 -4.840 1.00 87.25 109 VAL A N 1
ATOM 863 C CA . VAL A 1 109 ? 11.659 -1.303 -5.778 1.00 87.25 109 VAL A CA 1
ATOM 864 C C . VAL A 1 109 ? 12.242 -2.474 -6.544 1.00 87.25 109 VAL A C 1
ATOM 866 O O . VAL A 1 109 ? 12.918 -3.317 -5.976 1.00 87.25 109 VAL A O 1
ATOM 869 N N . PHE A 1 110 ? 11.956 -2.576 -7.835 1.00 84.38 110 PHE A N 1
ATOM 870 C CA . PHE A 1 110 ? 12.465 -3.691 -8.627 1.00 84.38 110 PHE A CA 1
ATOM 871 C C . PHE A 1 110 ? 12.666 -3.258 -10.074 1.00 84.38 110 PHE A C 1
ATOM 873 O O . PHE A 1 110 ? 11.840 -2.536 -10.606 1.00 84.38 110 PHE A O 1
ATOM 880 N N . PRO A 1 111 ? 13.704 -3.704 -10.780 1.00 82.19 111 PRO A N 1
ATOM 881 C CA . PRO A 1 111 ? 14.825 -4.515 -10.321 1.00 82.19 111 PRO A CA 1
ATOM 882 C C . PRO A 1 111 ? 15.969 -3.714 -9.692 1.00 82.19 111 PRO A C 1
ATOM 884 O O . PRO A 1 111 ? 17.052 -4.273 -9.521 1.00 82.19 111 PRO A O 1
ATOM 887 N N . ALA A 1 112 ? 15.800 -2.413 -9.467 1.00 84.00 112 ALA A N 1
ATOM 888 C CA . ALA A 1 112 ? 16.774 -1.637 -8.720 1.00 84.00 112 ALA A CA 1
ATOM 889 C C . ALA A 1 112 ? 16.804 -2.076 -7.252 1.00 84.00 112 ALA A C 1
ATOM 891 O O . ALA A 1 112 ? 15.783 -2.465 -6.695 1.00 84.00 112 ALA A O 1
ATOM 892 N N . GLU A 1 113 ? 17.969 -1.967 -6.627 1.00 83.62 113 GLU A N 1
ATOM 893 C CA . GLU A 1 113 ? 18.106 -2.098 -5.178 1.00 83.62 113 GLU A CA 1
ATOM 894 C C . GLU A 1 113 ? 17.926 -0.734 -4.519 1.00 83.62 113 GLU A C 1
ATOM 896 O O . GLU A 1 113 ? 18.314 0.306 -5.069 1.00 83.62 113 GLU A O 1
ATOM 901 N N . THR A 1 114 ? 17.350 -0.733 -3.322 1.00 78.69 114 THR A N 1
ATOM 902 C CA . THR A 1 114 ? 17.275 0.478 -2.511 1.00 78.69 114 THR A CA 1
ATOM 903 C C . THR A 1 114 ? 18.519 0.611 -1.633 1.00 7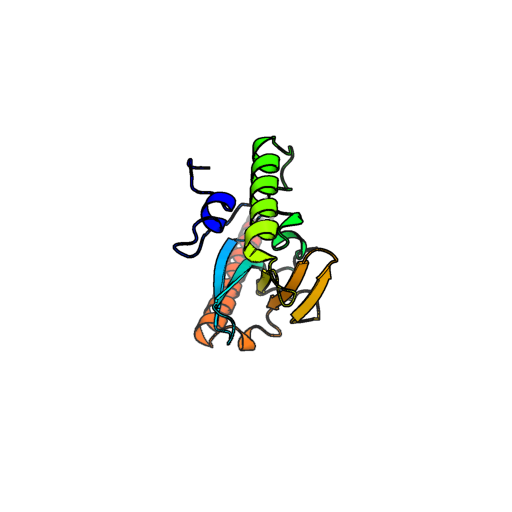8.69 114 THR A C 1
ATOM 905 O O . THR A 1 114 ? 19.140 -0.363 -1.217 1.00 78.69 114 THR A O 1
ATOM 908 N N . LYS A 1 115 ? 18.892 1.846 -1.280 1.00 74.38 115 LYS A N 1
ATOM 909 C CA . LYS A 1 115 ? 19.909 2.073 -0.236 1.00 74.38 115 LYS A CA 1
ATOM 910 C C . LYS A 1 115 ? 19.364 1.801 1.172 1.00 74.38 115 LYS A C 1
ATOM 912 O O . LYS A 1 115 ? 20.132 1.785 2.135 1.00 74.38 115 LYS A O 1
ATOM 917 N N . GLN A 1 116 ? 18.051 1.618 1.301 1.00 70.75 116 GLN A N 1
ATOM 918 C CA . GLN A 1 116 ? 17.359 1.356 2.555 1.00 70.75 116 GLN A CA 1
ATOM 919 C C . GLN A 1 116 ? 17.554 -0.115 2.943 1.00 70.75 116 GLN A C 1
ATOM 921 O O . GLN A 1 116 ? 16.888 -1.005 2.437 1.00 70.75 116 GLN A O 1
ATOM 926 N N . ARG A 1 117 ? 18.523 -0.371 3.830 1.00 62.41 117 ARG A N 1
ATOM 927 C CA . ARG A 1 117 ? 18.957 -1.735 4.189 1.00 62.41 117 ARG A CA 1
ATOM 928 C C . ARG A 1 117 ? 17.983 -2.489 5.094 1.00 62.41 117 ARG A C 1
ATOM 930 O O . ARG A 1 117 ? 18.098 -3.702 5.239 1.00 62.41 117 ARG A O 1
ATOM 937 N N . THR A 1 118 ? 17.074 -1.778 5.753 1.00 66.00 118 THR A N 1
ATOM 938 C CA . THR A 1 118 ? 16.134 -2.385 6.692 1.00 66.00 118 THR A CA 1
ATOM 939 C C . THR A 1 118 ? 14.899 -2.861 5.941 1.00 66.00 118 THR A C 1
ATOM 941 O O . THR A 1 118 ? 14.134 -2.043 5.437 1.00 66.00 118 THR A O 1
ATOM 944 N N . VAL A 1 119 ? 14.694 -4.181 5.915 1.00 69.44 119 VAL A N 1
ATOM 945 C CA . VAL A 1 119 ? 13.538 -4.815 5.258 1.00 69.44 119 VAL A CA 1
ATOM 946 C C . VAL A 1 119 ? 12.220 -4.349 5.868 1.00 69.44 119 VAL A C 1
ATOM 948 O O . VAL A 1 119 ? 11.286 -4.062 5.131 1.00 69.44 119 VAL A O 1
ATOM 951 N N . ALA A 1 120 ? 12.154 -4.259 7.198 1.00 74.12 120 ALA A N 1
ATOM 952 C CA . ALA A 1 120 ? 10.979 -3.813 7.934 1.00 74.12 120 ALA A CA 1
ATOM 953 C C . ALA A 1 120 ? 11.382 -2.834 9.044 1.00 74.12 120 ALA A C 1
ATOM 955 O O . ALA A 1 120 ? 12.193 -3.171 9.907 1.00 74.12 120 ALA A O 1
ATOM 956 N N . SER A 1 121 ? 10.820 -1.629 9.024 1.00 75.12 121 SER A N 1
ATOM 957 C CA . SER A 1 121 ? 11.033 -0.596 10.040 1.00 75.12 121 SER A CA 1
ATOM 958 C C . SER A 1 121 ? 9.727 -0.314 10.765 1.00 75.12 121 SER A C 1
ATOM 960 O O . SER A 1 121 ? 8.698 -0.112 10.124 1.00 75.12 121 SER A O 1
ATOM 962 N N . TYR A 1 122 ? 9.774 -0.291 12.095 1.00 70.50 122 TYR A N 1
ATOM 963 C CA . TYR A 1 122 ? 8.651 0.149 12.912 1.00 70.50 122 TYR A CA 1
ATOM 964 C C . TYR A 1 122 ? 8.878 1.592 13.353 1.00 70.50 122 TYR A C 1
ATOM 966 O O . TYR A 1 122 ? 9.883 1.886 14.007 1.00 70.50 122 TYR A O 1
ATOM 974 N N . TYR A 1 123 ? 7.954 2.481 13.005 1.00 67.00 123 TYR A N 1
ATOM 975 C CA . TYR A 1 123 ? 7.986 3.870 13.440 1.00 67.00 123 TYR A CA 1
ATOM 976 C C . TYR A 1 123 ? 6.884 4.103 14.461 1.00 67.00 123 TYR A C 1
ATOM 978 O O . TYR A 1 123 ? 5.703 3.935 14.170 1.00 67.00 123 TYR A O 1
ATOM 986 N N . ASN A 1 124 ? 7.293 4.501 15.663 1.00 61.38 124 ASN A N 1
ATOM 987 C CA . ASN A 1 124 ? 6.382 4.931 16.710 1.00 61.38 124 ASN A CA 1
ATOM 988 C C . ASN A 1 124 ? 6.313 6.458 16.678 1.00 61.38 124 ASN A C 1
ATOM 990 O O . ASN A 1 124 ? 7.221 7.144 17.158 1.00 61.38 124 ASN A O 1
ATOM 994 N N . TYR A 1 125 ? 5.273 6.991 16.045 1.00 62.69 125 TYR A N 1
ATOM 995 C CA . TYR A 1 125 ? 4.962 8.410 16.121 1.00 62.69 125 TYR A CA 1
ATOM 996 C C . TYR A 1 125 ? 4.015 8.652 17.290 1.00 62.69 125 TYR A C 1
ATOM 998 O O . TYR A 1 125 ? 3.175 7.820 17.618 1.00 62.69 125 TYR A O 1
ATOM 1006 N N . SER A 1 126 ? 4.055 9.860 17.855 1.00 62.56 126 SER A N 1
ATOM 1007 C CA . SER A 1 126 ? 3.147 10.270 18.937 1.00 62.56 126 SER A CA 1
ATOM 1008 C C . SER A 1 126 ? 1.654 10.130 18.600 1.00 62.56 126 SER A C 1
ATOM 1010 O O . SER A 1 126 ? 0.827 10.165 19.507 1.00 62.56 126 SER A O 1
ATOM 1012 N N . LYS A 1 127 ? 1.310 9.987 17.313 1.00 64.56 127 LYS A N 1
ATOM 1013 C CA . LYS A 1 127 ? -0.060 9.878 16.801 1.00 64.56 127 LYS A CA 1
ATOM 1014 C C . LYS A 1 127 ? -0.386 8.554 16.104 1.00 64.56 127 LYS A C 1
ATOM 1016 O O . LYS A 1 127 ? -1.562 8.284 15.889 1.00 64.56 127 LYS A O 1
ATOM 1021 N N . ALA A 1 128 ? 0.616 7.767 15.712 1.00 72.12 128 ALA A N 1
ATOM 1022 C CA . ALA A 1 128 ? 0.410 6.575 14.897 1.00 72.12 128 ALA A CA 1
ATOM 1023 C C . ALA A 1 128 ? 1.620 5.644 14.933 1.00 72.12 128 ALA A C 1
ATOM 1025 O O . ALA A 1 128 ? 2.766 6.094 14.912 1.00 72.12 128 ALA A O 1
ATOM 1026 N N . ASN A 1 129 ? 1.350 4.345 14.913 1.00 82.62 129 ASN A N 1
ATOM 1027 C CA . ASN A 1 129 ? 2.372 3.324 14.762 1.00 82.62 129 ASN A CA 1
ATOM 1028 C C . ASN A 1 129 ? 2.372 2.815 13.328 1.00 82.62 129 ASN A C 1
ATOM 1030 O O . ASN A 1 129 ? 1.320 2.520 12.769 1.00 82.62 129 ASN A O 1
ATOM 1034 N N . GLU A 1 130 ? 3.543 2.679 12.732 1.00 86.88 130 GLU A N 1
ATOM 1035 C CA . GLU A 1 130 ? 3.670 2.299 11.334 1.00 86.88 130 GLU A CA 1
ATOM 1036 C C . GLU A 1 130 ? 4.639 1.135 11.169 1.00 86.88 130 GLU A C 1
ATOM 1038 O O . GLU A 1 130 ? 5.732 1.141 11.734 1.00 86.88 130 GLU A O 1
ATOM 1043 N N . LEU A 1 131 ? 4.262 0.187 10.310 1.00 89.25 131 LEU A N 1
ATOM 1044 C CA . LEU A 1 131 ? 5.161 -0.822 9.767 1.00 89.25 131 LEU A CA 1
ATOM 1045 C C . LEU A 1 131 ? 5.496 -0.469 8.318 1.00 89.25 131 LEU A C 1
ATOM 1047 O O . LEU A 1 131 ? 4.632 -0.514 7.442 1.00 89.25 131 LEU A O 1
ATOM 1051 N N . PHE A 1 132 ? 6.760 -0.158 8.056 1.00 89.50 132 PHE A N 1
ATOM 1052 C CA . PHE A 1 132 ? 7.259 0.112 6.716 1.00 89.50 132 PHE A CA 1
ATOM 1053 C C . PHE A 1 132 ? 8.111 -1.043 6.210 1.00 89.50 132 PHE A C 1
ATOM 1055 O O . PHE A 1 132 ? 9.133 -1.363 6.811 1.00 89.50 132 PHE A O 1
ATOM 1062 N N . ILE A 1 133 ? 7.704 -1.643 5.096 1.00 90.31 133 ILE A N 1
ATOM 1063 C CA . ILE A 1 133 ? 8.383 -2.760 4.449 1.00 90.31 133 ILE A CA 1
ATOM 1064 C C . ILE A 1 133 ? 8.914 -2.310 3.092 1.00 90.31 133 ILE A C 1
ATOM 1066 O O . ILE A 1 133 ? 8.168 -1.790 2.256 1.00 90.31 133 ILE A O 1
ATOM 1070 N N . VAL A 1 134 ? 10.201 -2.556 2.859 1.00 89.44 134 VAL A N 1
ATOM 1071 C CA . VAL A 1 134 ? 10.843 -2.321 1.565 1.00 89.44 134 VAL A CA 1
ATOM 1072 C C . VAL A 1 134 ? 11.208 -3.655 0.937 1.00 89.44 134 VAL A C 1
ATOM 1074 O O . VAL A 1 134 ? 11.913 -4.466 1.539 1.00 89.44 134 VAL A O 1
ATOM 1077 N N . ILE A 1 135 ? 10.720 -3.871 -0.281 1.00 89.31 135 ILE A N 1
ATOM 1078 C CA . ILE A 1 135 ? 10.973 -5.072 -1.066 1.00 89.31 135 ILE A CA 1
ATOM 1079 C C . ILE A 1 135 ? 11.824 -4.695 -2.264 1.00 89.31 135 ILE A C 1
ATOM 1081 O O . ILE A 1 135 ? 11.422 -3.854 -3.066 1.00 89.31 135 ILE A O 1
ATOM 1085 N N . ASP A 1 136 ? 12.968 -5.344 -2.403 1.00 88.38 136 ASP A N 1
ATOM 1086 C CA . ASP A 1 136 ? 13.873 -5.171 -3.527 1.00 88.38 136 ASP A CA 1
ATOM 1087 C C . ASP A 1 136 ? 14.478 -6.520 -3.958 1.00 88.38 136 ASP A C 1
ATOM 1089 O O . ASP A 1 136 ? 14.118 -7.560 -3.397 1.00 88.38 136 ASP A O 1
ATOM 1093 N N . PRO A 1 137 ? 15.357 -6.577 -4.976 1.00 87.25 137 PRO A N 1
ATOM 1094 C CA . PRO A 1 137 ? 15.929 -7.842 -5.424 1.00 87.25 137 PRO A CA 1
ATOM 1095 C C . PRO A 1 137 ? 16.586 -8.682 -4.323 1.00 87.25 137 PRO A C 1
ATOM 1097 O O . PRO A 1 137 ? 16.591 -9.905 -4.447 1.00 87.25 137 PRO A O 1
ATOM 1100 N N . SER A 1 138 ? 17.104 -8.062 -3.258 1.00 86.81 138 SER A N 1
ATOM 1101 C CA . SER A 1 138 ? 17.810 -8.762 -2.180 1.00 86.81 138 SER A CA 1
ATOM 1102 C C . SER A 1 138 ? 16.886 -9.583 -1.275 1.00 86.81 138 SER A C 1
ATOM 1104 O O . SER A 1 138 ? 17.338 -10.541 -0.649 1.00 86.81 138 SER A O 1
ATOM 1106 N N . ASN A 1 139 ? 15.596 -9.236 -1.209 1.00 88.38 139 ASN A N 1
ATOM 1107 C CA . ASN A 1 139 ? 14.626 -9.871 -0.314 1.00 88.38 139 ASN A CA 1
ATOM 1108 C C . ASN A 1 139 ? 13.311 -10.285 -1.003 1.00 88.38 139 ASN A C 1
ATOM 1110 O O . ASN A 1 139 ? 12.449 -10.883 -0.362 1.00 88.38 139 ASN A O 1
ATOM 1114 N N . ALA A 1 140 ? 13.158 -10.016 -2.303 1.00 87.31 140 ALA A N 1
ATOM 1115 C CA . ALA A 1 140 ? 11.946 -10.273 -3.079 1.00 87.31 140 ALA A CA 1
ATOM 1116 C C . ALA A 1 140 ? 11.441 -11.722 -2.996 1.00 87.31 140 ALA A C 1
ATOM 1118 O O . ALA A 1 140 ? 10.236 -11.954 -3.067 1.00 87.31 140 ALA A O 1
ATOM 1119 N N . GLU A 1 141 ? 12.333 -12.700 -2.842 1.00 86.94 141 GLU A N 1
ATOM 1120 C CA . GLU A 1 141 ? 11.966 -14.120 -2.713 1.00 86.94 141 GLU A CA 1
ATOM 1121 C C . GLU A 1 141 ? 11.209 -14.440 -1.412 1.00 86.94 141 GLU A C 1
ATOM 1123 O O . GLU A 1 141 ? 10.511 -15.446 -1.346 1.00 86.94 141 GLU A O 1
ATOM 1128 N N . LEU A 1 142 ? 11.289 -13.573 -0.394 1.00 87.44 142 LEU A N 1
ATOM 1129 C CA . LEU A 1 142 ? 10.516 -13.712 0.845 1.00 87.44 142 LEU A CA 1
ATOM 1130 C C . LEU A 1 142 ? 9.048 -13.295 0.677 1.00 87.44 142 LEU A C 1
ATOM 1132 O O . LEU A 1 142 ? 8.208 -13.671 1.491 1.00 87.44 142 LEU A O 1
ATOM 1136 N N . PHE A 1 143 ? 8.741 -12.506 -0.356 1.00 86.19 143 PHE A N 1
ATOM 1137 C CA . PHE A 1 143 ? 7.431 -11.876 -0.543 1.00 86.19 143 PHE A CA 1
ATOM 1138 C C . PHE A 1 143 ? 6.708 -12.346 -1.803 1.00 86.19 143 PHE A C 1
ATOM 1140 O O . PHE A 1 143 ? 5.479 -12.404 -1.827 1.00 86.19 143 PHE A O 1
ATOM 1147 N N . PHE A 1 144 ? 7.447 -12.684 -2.858 1.00 85.38 144 PHE A N 1
ATOM 1148 C CA . PHE A 1 144 ? 6.879 -13.136 -4.119 1.00 85.38 144 PHE A CA 1
ATOM 1149 C C . PHE A 1 144 ? 7.098 -14.631 -4.311 1.00 85.38 144 PHE A C 1
ATOM 1151 O O . PHE A 1 144 ? 8.179 -15.160 -4.061 1.00 85.38 144 PHE A O 1
ATOM 1158 N N . SER A 1 145 ? 6.078 -15.307 -4.843 1.00 88.19 145 SER A N 1
ATOM 1159 C CA . SER A 1 145 ? 6.241 -16.668 -5.350 1.00 88.19 145 SER A CA 1
ATOM 1160 C C . SER A 1 145 ? 7.304 -16.710 -6.451 1.00 88.19 145 SER A C 1
ATOM 1162 O O . SER A 1 145 ? 7.583 -15.700 -7.102 1.00 88.19 145 SER A O 1
ATOM 1164 N N . SER A 1 146 ? 7.851 -17.896 -6.727 1.00 84.75 146 SER A N 1
ATOM 1165 C CA . SER A 1 146 ? 8.805 -18.093 -7.829 1.00 84.75 146 SER A CA 1
ATOM 1166 C C . SER A 1 146 ? 8.275 -17.552 -9.162 1.00 84.75 146 SER A C 1
ATOM 1168 O O . SER A 1 146 ? 9.012 -16.919 -9.916 1.00 84.75 146 SER A O 1
ATOM 1170 N N . PHE A 1 147 ? 6.975 -17.724 -9.423 1.00 86.19 147 PHE A N 1
ATOM 1171 C CA . PHE A 1 147 ? 6.301 -17.134 -10.575 1.00 86.19 147 PHE A CA 1
ATOM 1172 C C . PHE A 1 147 ? 6.347 -15.600 -10.552 1.00 86.19 147 PHE A C 1
ATOM 1174 O O . PHE A 1 147 ? 6.806 -14.996 -11.518 1.00 86.19 147 PHE A O 1
ATOM 1181 N N . GLY A 1 148 ? 5.920 -14.967 -9.454 1.00 82.94 148 GLY A N 1
ATOM 1182 C CA . GLY A 1 148 ? 5.918 -13.505 -9.333 1.00 82.94 148 GLY A CA 1
ATOM 1183 C C . GLY A 1 148 ? 7.320 -12.909 -9.464 1.00 82.94 148 GLY A C 1
ATOM 1184 O O . GLY A 1 148 ? 7.527 -11.937 -10.187 1.00 82.94 148 GLY A O 1
ATOM 1185 N N . HIS A 1 149 ? 8.310 -13.553 -8.851 1.00 80.94 149 HIS A N 1
ATOM 1186 C CA . HIS A 1 149 ? 9.707 -13.156 -8.960 1.00 80.94 149 HIS A CA 1
ATOM 1187 C C . HIS A 1 149 ? 10.227 -13.255 -10.409 1.00 80.94 149 HIS A C 1
ATOM 1189 O O . HIS A 1 149 ? 10.931 -12.361 -10.883 1.00 80.94 149 HIS A O 1
ATOM 1195 N N . ASN A 1 150 ? 9.845 -14.302 -11.148 1.00 83.06 150 ASN A N 1
ATOM 1196 C CA . ASN A 1 150 ? 10.191 -14.445 -12.565 1.00 83.06 150 ASN A CA 1
ATOM 1197 C C . ASN A 1 150 ? 9.523 -13.380 -13.442 1.00 83.06 150 ASN A C 1
ATOM 1199 O O . ASN A 1 150 ? 10.175 -12.853 -14.340 1.00 83.06 150 ASN A O 1
ATOM 1203 N N . VAL A 1 151 ? 8.267 -13.012 -13.162 1.00 84.25 151 VAL A N 1
ATOM 1204 C CA . VAL A 1 151 ? 7.587 -11.904 -13.856 1.00 84.25 151 VAL A CA 1
ATOM 1205 C C . VAL A 1 151 ? 8.366 -10.600 -13.673 1.00 84.25 151 VAL A C 1
ATOM 1207 O O . VAL A 1 151 ? 8.646 -9.910 -14.650 1.00 84.25 151 VAL A O 1
ATOM 1210 N N . LEU A 1 152 ? 8.787 -10.286 -12.446 1.00 80.31 152 LEU A N 1
ATOM 1211 C CA . LEU A 1 152 ? 9.574 -9.083 -12.163 1.00 80.31 152 LEU A CA 1
ATOM 1212 C C . LEU A 1 152 ? 10.940 -9.088 -12.880 1.00 80.31 152 LEU A C 1
ATOM 1214 O O . LEU A 1 152 ? 11.356 -8.066 -13.433 1.00 80.31 152 LEU A O 1
ATOM 1218 N N . LYS A 1 153 ? 11.627 -10.240 -12.927 1.00 80.00 153 LYS A N 1
ATOM 1219 C CA . LYS A 1 153 ? 12.877 -10.418 -13.694 1.00 80.00 153 LYS A CA 1
ATOM 1220 C C . LYS A 1 153 ? 12.669 -10.246 -15.202 1.00 80.00 153 LYS A C 1
ATOM 1222 O O . LYS A 1 153 ? 13.504 -9.633 -15.864 1.00 80.00 153 LYS A O 1
ATOM 1227 N N . GLU A 1 154 ? 11.566 -10.745 -15.746 1.00 83.25 154 GLU A N 1
ATOM 1228 C CA . GLU A 1 154 ? 11.276 -10.623 -17.175 1.00 83.25 154 GLU A CA 1
ATOM 1229 C C . GLU A 1 154 ? 10.917 -9.182 -17.564 1.00 83.25 154 GLU A C 1
ATOM 1231 O O . GLU A 1 154 ? 11.403 -8.679 -18.577 1.00 83.25 154 GLU A O 1
ATOM 1236 N N . LEU A 1 155 ? 10.172 -8.466 -16.714 1.00 75.06 155 LEU A N 1
ATOM 1237 C CA . LEU A 1 155 ? 9.901 -7.035 -16.895 1.00 75.06 155 LEU A CA 1
ATOM 1238 C C . LEU A 1 155 ? 11.196 -6.209 -16.954 1.00 75.06 155 LEU A C 1
ATOM 1240 O O . LEU A 1 155 ? 11.321 -5.324 -17.803 1.00 75.06 155 LEU A O 1
ATOM 1244 N N . LYS A 1 156 ? 12.196 -6.537 -16.118 1.00 72.81 156 LYS A N 1
ATOM 1245 C CA . LYS A 1 156 ? 13.546 -5.950 -16.217 1.00 72.81 156 LYS A CA 1
ATOM 1246 C C . LYS A 1 156 ? 14.168 -6.205 -17.589 1.00 72.81 156 LYS A C 1
ATOM 1248 O O . LYS A 1 156 ? 14.643 -5.262 -18.219 1.00 72.81 156 LYS A O 1
ATOM 1253 N N . ARG A 1 157 ? 14.170 -7.466 -18.037 1.00 75.06 157 ARG A N 1
ATOM 1254 C CA . ARG A 1 157 ? 14.798 -7.887 -19.298 1.00 75.06 157 ARG A CA 1
ATOM 1255 C C . ARG A 1 157 ? 14.211 -7.145 -20.495 1.00 75.06 157 ARG A C 1
ATOM 1257 O O . ARG A 1 157 ? 14.963 -6.670 -21.343 1.00 75.06 157 ARG A O 1
ATOM 1264 N N . ILE A 1 158 ? 12.885 -7.024 -20.547 1.00 77.50 158 ILE A N 1
ATOM 1265 C CA . ILE A 1 158 ? 12.179 -6.287 -21.603 1.00 77.50 158 ILE A CA 1
ATOM 1266 C C . ILE A 1 158 ? 12.624 -4.823 -21.601 1.00 77.50 158 ILE A C 1
ATOM 1268 O O . ILE A 1 158 ? 13.100 -4.327 -22.619 1.00 77.50 158 ILE A O 1
ATOM 1272 N N . ALA A 1 159 ? 12.588 -4.164 -20.439 1.00 69.56 159 ALA A N 1
ATOM 1273 C CA . ALA A 1 159 ? 13.012 -2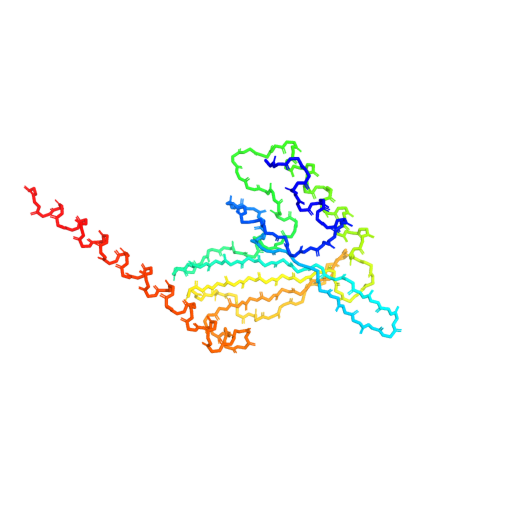.774 -20.337 1.00 69.56 159 ALA A CA 1
ATOM 1274 C C . ALA A 1 159 ? 14.490 -2.581 -20.744 1.00 69.56 159 ALA A C 1
ATOM 1276 O O . ALA A 1 159 ? 14.853 -1.545 -21.308 1.00 69.56 159 ALA A O 1
ATOM 1277 N N . ASP A 1 160 ? 15.382 -3.529 -20.424 1.00 72.06 160 ASP A N 1
ATOM 1278 C CA . ASP A 1 160 ? 16.798 -3.553 -20.842 1.00 72.06 160 ASP A CA 1
ATOM 1279 C C . ASP A 1 160 ? 16.972 -3.640 -22.351 1.00 72.06 160 ASP A C 1
ATOM 1281 O O . ASP A 1 160 ? 17.727 -2.839 -22.909 1.00 72.06 160 ASP A O 1
ATOM 1285 N N . ASN A 1 161 ? 16.221 -4.516 -23.009 1.00 71.25 161 ASN A N 1
ATOM 1286 C CA . ASN A 1 161 ? 16.246 -4.630 -24.461 1.00 71.25 161 ASN A CA 1
ATOM 1287 C C . ASN A 1 161 ? 15.767 -3.340 -25.142 1.00 71.25 161 ASN A C 1
ATOM 1289 O O . ASN A 1 161 ? 16.474 -2.833 -26.012 1.00 71.25 161 ASN A O 1
ATOM 1293 N N . ASP A 1 162 ? 14.658 -2.748 -24.688 1.00 71.56 162 ASP A N 1
ATOM 1294 C CA . ASP A 1 162 ? 14.112 -1.507 -25.262 1.00 71.56 162 ASP A CA 1
ATOM 1295 C C . ASP A 1 162 ? 15.109 -0.339 -25.173 1.00 71.56 162 ASP A C 1
ATOM 1297 O O . ASP A 1 162 ? 15.305 0.421 -26.127 1.00 71.56 162 ASP A O 1
ATOM 1301 N N . LYS A 1 163 ? 15.801 -0.207 -24.031 1.00 69.31 163 LYS A N 1
ATOM 1302 C CA . LYS A 1 163 ? 16.853 0.809 -23.850 1.00 69.31 163 LYS A CA 1
ATOM 1303 C C . LYS A 1 163 ? 17.999 0.594 -24.842 1.00 69.31 163 LYS A C 1
ATOM 1305 O O . LYS A 1 163 ? 18.475 1.549 -25.453 1.00 69.31 163 LYS A O 1
ATOM 1310 N N . LEU A 1 164 ? 18.425 -0.653 -25.015 1.00 66.50 164 LEU A N 1
ATOM 1311 C CA . LEU A 1 164 ? 19.546 -1.016 -25.876 1.00 66.50 164 LEU A CA 1
ATOM 1312 C C . LEU A 1 164 ? 19.209 -0.811 -27.364 1.00 66.50 164 LEU A C 1
ATOM 1314 O O . LEU A 1 164 ? 20.056 -0.348 -28.133 1.00 66.50 164 LEU A O 1
ATOM 1318 N N . GLU A 1 165 ? 17.969 -1.088 -27.774 1.00 66.00 165 GLU A N 1
ATOM 1319 C CA . GLU A 1 165 ? 17.471 -0.772 -29.118 1.00 66.00 165 GLU A CA 1
ATOM 1320 C C . GLU A 1 165 ? 17.402 0.739 -29.372 1.00 66.00 165 GLU A C 1
ATOM 1322 O O . GLU A 1 165 ? 17.883 1.208 -30.408 1.00 66.00 165 GLU A O 1
ATOM 1327 N N . SER A 1 166 ? 16.905 1.515 -28.406 1.00 66.94 166 SER A N 1
ATOM 1328 C CA . SER A 1 166 ? 16.858 2.981 -28.486 1.00 66.94 166 SER A CA 1
ATOM 1329 C C . SER A 1 166 ? 18.258 3.609 -28.606 1.00 66.94 166 SER A C 1
ATOM 1331 O O . SER A 1 166 ? 18.506 4.467 -29.463 1.00 66.94 166 SER A O 1
ATOM 1333 N N . GLU A 1 167 ? 19.232 3.128 -27.827 1.00 73.25 167 GLU A N 1
ATOM 1334 C CA . GLU A 1 167 ? 20.629 3.572 -27.916 1.00 73.25 167 GLU A CA 1
ATOM 1335 C C . GLU A 1 167 ? 21.267 3.227 -29.272 1.00 73.25 167 GLU A C 1
ATOM 1337 O O . GLU A 1 167 ? 21.994 4.044 -29.848 1.00 73.25 167 GLU A O 1
ATOM 1342 N N . ARG A 1 168 ? 20.980 2.037 -29.820 1.00 68.44 168 ARG A N 1
ATOM 1343 C CA . ARG A 1 168 ? 21.439 1.629 -31.160 1.00 68.44 168 ARG A CA 1
ATOM 1344 C C . ARG A 1 168 ? 20.830 2.495 -32.263 1.00 68.44 168 ARG A C 1
ATOM 1346 O O . ARG A 1 168 ? 21.554 2.882 -33.180 1.00 68.44 168 ARG A O 1
ATOM 1353 N N . ALA A 1 169 ? 19.541 2.822 -32.174 1.00 67.31 169 ALA A N 1
ATOM 1354 C CA . ALA A 1 169 ? 18.868 3.709 -33.122 1.00 67.31 169 ALA A CA 1
ATOM 1355 C C . ALA A 1 169 ? 19.467 5.126 -33.089 1.00 67.31 169 ALA A C 1
ATOM 1357 O O . ALA A 1 169 ? 19.807 5.685 -34.130 1.00 67.31 169 ALA A O 1
ATOM 1358 N N . THR A 1 170 ? 19.705 5.664 -31.891 1.00 67.12 170 THR A N 1
ATOM 1359 C CA . THR A 1 170 ? 20.297 6.998 -31.702 1.00 67.12 170 THR A CA 1
ATOM 1360 C C . THR A 1 170 ? 21.739 7.072 -32.220 1.00 67.12 170 THR A C 1
ATOM 1362 O O . THR A 1 170 ? 22.134 8.073 -32.819 1.00 67.12 170 THR A O 1
ATOM 1365 N N . LYS A 1 171 ? 22.540 6.011 -32.029 1.00 64.50 171 LYS A N 1
ATOM 1366 C CA . LYS A 1 171 ? 23.908 5.941 -32.571 1.00 64.50 171 LYS A CA 1
ATOM 1367 C C . LYS A 1 171 ? 23.929 5.893 -34.097 1.00 64.50 171 LYS A C 1
ATOM 1369 O O . LYS A 1 171 ? 24.755 6.584 -34.677 1.00 64.50 171 LYS A O 1
ATOM 1374 N N . LYS A 1 172 ? 23.019 5.142 -34.734 1.00 60.81 172 LYS A N 1
ATOM 1375 C CA . LYS A 1 172 ? 22.920 5.088 -36.204 1.00 60.81 172 LYS A CA 1
ATOM 1376 C C . LYS A 1 172 ? 22.654 6.463 -36.818 1.00 60.81 172 LYS A C 1
ATOM 1378 O O . LYS A 1 172 ? 23.309 6.794 -37.796 1.00 60.81 172 LYS A O 1
ATOM 1383 N N . ILE A 1 173 ? 21.771 7.261 -36.211 1.00 60.97 173 ILE A N 1
ATOM 1384 C CA . ILE A 1 173 ? 21.422 8.611 -36.687 1.00 60.97 173 ILE A CA 1
ATOM 1385 C C . ILE A 1 173 ? 22.620 9.570 -36.590 1.00 60.97 173 ILE A C 1
ATOM 1387 O O . ILE A 1 173 ? 22.856 10.347 -37.505 1.00 60.97 173 ILE A O 1
ATOM 1391 N N . LYS A 1 174 ? 23.424 9.481 -35.521 1.00 58.19 174 LYS A N 1
ATOM 1392 C CA . LYS A 1 174 ? 24.621 10.326 -35.338 1.00 58.19 174 LYS A CA 1
ATOM 1393 C C . LYS A 1 174 ? 25.801 9.978 -36.253 1.00 58.19 174 LYS A C 1
ATOM 1395 O O . LYS A 1 174 ? 26.749 10.747 -36.310 1.00 58.19 174 LYS A O 1
ATOM 1400 N N . THR A 1 175 ? 25.788 8.814 -36.899 1.00 55.78 175 THR A N 1
ATOM 1401 C CA . THR A 1 175 ? 26.851 8.373 -37.826 1.00 55.78 175 THR A CA 1
ATOM 1402 C C . THR A 1 175 ? 26.507 8.595 -39.298 1.00 55.78 175 THR A C 1
ATOM 1404 O O . THR A 1 175 ? 27.281 8.196 -40.163 1.00 55.78 175 THR A O 1
ATOM 1407 N N . SER A 1 176 ? 25.336 9.165 -39.581 1.00 53.69 176 SER A N 1
ATOM 1408 C CA . SER A 1 176 ? 24.816 9.392 -40.935 1.00 53.69 176 SER A CA 1
ATOM 1409 C C . SER A 1 176 ? 24.841 10.861 -41.390 1.00 53.69 176 SER A C 1
ATOM 1411 O O . SER A 1 176 ? 24.281 11.148 -42.444 1.00 53.69 176 SER A O 1
ATOM 1413 N N . ASP A 1 177 ? 25.517 11.739 -40.641 1.00 43.62 177 ASP A N 1
ATOM 1414 C CA . ASP A 1 177 ? 25.874 13.119 -41.023 1.00 43.62 177 ASP A CA 1
ATOM 1415 C C . ASP A 1 177 ? 27.390 13.218 -41.274 1.00 43.62 177 ASP A C 1
ATOM 1417 O O . ASP A 1 177 ? 27.799 13.994 -42.169 1.00 43.62 177 ASP A O 1
#

Secondary structure (DSSP, 8-state):
--TT-SHHHHHHS--S-EE---TTSS-SEEEEEEEEETTEEEEEEEEEEEE--SSPPSS-GGGT-GGGTT--SSS--HHHHHHHHHHHHHIIIIIS-STT-SEEEEEEE-SSPPS---SEEEEEETTEEEEEEEE-TTTGGGTS-HHHHHHHHHHHHHHHHHHHHHHHHHHHHHT--

pLDDT: mean 78.98, std 11.59, range [43.62, 93.38]